Protein AF-A0A7R7XKN3-F1 (afdb_monomer)

Structure (mmCIF, N/CA/C/O backbone):
data_AF-A0A7R7XKN3-F1
#
_ent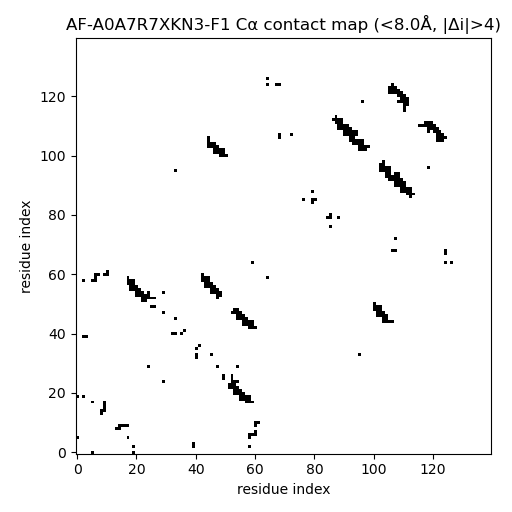ry.id   AF-A0A7R7XKN3-F1
#
loop_
_atom_site.group_PDB
_atom_site.id
_atom_site.type_symbol
_atom_site.label_atom_id
_atom_site.label_alt_id
_atom_site.label_comp_id
_atom_site.label_asym_id
_atom_site.label_entity_id
_atom_site.label_seq_id
_atom_site.pdbx_PDB_ins_code
_atom_site.Cartn_x
_atom_site.Cartn_y
_atom_site.Cartn_z
_atom_site.occupancy
_atom_site.B_iso_or_equiv
_atom_site.auth_seq_id
_atom_site.auth_comp_id
_atom_site.auth_asym_id
_atom_site.auth_atom_id
_atom_site.pdbx_PDB_model_num
ATOM 1 N N . MET A 1 1 ? -14.211 1.684 17.884 1.00 65.19 1 MET A N 1
ATOM 2 C CA . MET A 1 1 ? -12.786 1.321 18.059 1.00 65.19 1 MET A CA 1
ATOM 3 C C . MET A 1 1 ? -11.965 2.276 17.197 1.00 65.19 1 MET A C 1
ATOM 5 O O . MET A 1 1 ? -12.405 2.527 16.083 1.00 65.19 1 MET A O 1
ATOM 9 N N . SER A 1 2 ? -10.878 2.870 17.708 1.00 83.81 2 SER A N 1
ATOM 10 C CA . SER A 1 2 ? -10.040 3.827 16.952 1.00 83.81 2 SER A CA 1
ATOM 11 C C . SER A 1 2 ? -8.734 3.189 16.464 1.00 83.81 2 SER A C 1
ATOM 13 O O . SER A 1 2 ? -8.337 2.135 16.974 1.00 83.81 2 SER A O 1
ATOM 15 N N . LEU A 1 3 ? -8.062 3.831 15.500 1.00 83.69 3 LEU A N 1
ATOM 16 C CA . LEU A 1 3 ? -6.768 3.380 14.969 1.00 83.69 3 LEU A CA 1
ATOM 17 C C . LEU A 1 3 ? -5.682 3.379 16.053 1.00 83.69 3 LEU A C 1
ATOM 19 O O . LEU A 1 3 ? -4.907 2.431 16.145 1.00 83.69 3 LEU A O 1
ATOM 23 N N . GLU A 1 4 ? -5.665 4.387 16.925 1.00 85.62 4 GLU A N 1
ATOM 24 C CA . GLU A 1 4 ? -4.709 4.509 18.032 1.00 85.62 4 GLU A CA 1
ATOM 25 C C . GLU A 1 4 ? -4.862 3.369 19.030 1.00 85.62 4 GLU A C 1
ATOM 27 O O . GLU A 1 4 ? -3.871 2.783 19.469 1.00 85.62 4 GLU A O 1
ATOM 32 N N . PHE A 1 5 ? -6.109 3.047 19.383 1.00 87.94 5 PHE A N 1
ATOM 33 C CA . PHE A 1 5 ? -6.398 1.942 20.286 1.00 87.94 5 PHE A CA 1
ATOM 34 C C . PHE A 1 5 ? -5.897 0.623 19.697 1.00 87.94 5 PHE A C 1
ATOM 36 O O . PHE A 1 5 ? -5.200 -0.127 20.383 1.00 87.94 5 PHE A O 1
ATOM 43 N N . LEU A 1 6 ? -6.199 0.364 18.419 1.00 87.25 6 LEU A N 1
ATOM 44 C CA . LEU A 1 6 ? -5.768 -0.863 17.758 1.00 87.25 6 LEU A CA 1
ATOM 45 C C . LEU A 1 6 ? -4.240 -0.942 17.652 1.00 87.25 6 LEU A C 1
ATOM 47 O O . LEU A 1 6 ? -3.651 -1.976 17.960 1.00 87.25 6 LEU A O 1
ATOM 51 N N . HIS A 1 7 ? -3.584 0.166 17.301 1.00 86.50 7 HIS A N 1
ATOM 52 C CA . HIS A 1 7 ? -2.128 0.261 17.235 1.00 86.50 7 HIS A CA 1
ATOM 53 C C . HIS A 1 7 ? -1.466 -0.065 18.583 1.00 86.50 7 HIS A C 1
ATOM 55 O O . HIS A 1 7 ? -0.525 -0.859 18.639 1.00 86.50 7 HIS A O 1
ATOM 61 N N . GLN A 1 8 ? -1.987 0.477 19.688 1.00 87.75 8 GLN A N 1
ATOM 62 C CA . GLN A 1 8 ? -1.489 0.172 21.034 1.00 87.75 8 GLN A CA 1
ATOM 63 C C . GLN A 1 8 ? -1.738 -1.284 21.442 1.00 87.75 8 GLN A C 1
ATOM 65 O O . GLN A 1 8 ? -0.856 -1.911 22.033 1.00 87.75 8 GLN A O 1
ATOM 70 N N . ALA A 1 9 ? -2.908 -1.839 21.117 1.00 87.38 9 ALA A N 1
ATOM 71 C CA . ALA A 1 9 ? -3.228 -3.235 21.406 1.00 87.38 9 ALA A CA 1
ATOM 72 C C . ALA A 1 9 ? -2.296 -4.197 20.648 1.00 87.38 9 ALA A C 1
ATOM 74 O O . ALA A 1 9 ? -1.805 -5.167 21.227 1.00 87.38 9 ALA A O 1
ATOM 75 N N . LEU A 1 10 ? -1.986 -3.896 19.384 1.00 86.12 10 LEU A N 1
ATOM 76 C CA . LEU A 1 10 ? -1.025 -4.650 18.579 1.00 86.12 10 LEU A CA 1
ATOM 77 C C . LEU A 1 10 ? 0.406 -4.546 19.125 1.00 86.12 10 LEU A C 1
ATOM 79 O O . LEU A 1 10 ? 1.095 -5.559 19.232 1.00 86.12 10 LEU A O 1
ATOM 83 N N . LEU A 1 11 ? 0.855 -3.346 19.515 1.00 85.50 11 LEU A N 1
ATOM 84 C CA . LEU A 1 11 ? 2.177 -3.137 20.123 1.00 85.50 11 LEU A CA 1
ATOM 85 C C . LEU A 1 11 ? 2.352 -3.938 21.418 1.00 85.50 11 LEU A C 1
ATOM 87 O O . LEU A 1 11 ? 3.406 -4.525 21.652 1.00 85.50 11 LEU A O 1
ATOM 91 N N . LYS A 1 12 ? 1.303 -3.997 22.244 1.00 87.75 12 LYS A N 1
ATOM 92 C CA . LYS A 1 12 ? 1.282 -4.752 23.506 1.00 87.75 12 LYS A CA 1
ATOM 93 C C . LYS A 1 12 ? 0.981 -6.241 23.319 1.00 87.75 12 LYS A C 1
ATOM 95 O O . LYS A 1 12 ? 0.834 -6.946 24.312 1.00 87.75 12 LYS A O 1
ATOM 100 N N . SER A 1 13 ? 0.871 -6.718 22.075 1.00 85.50 13 SER A N 1
ATOM 101 C CA . SER A 1 13 ? 0.492 -8.100 21.743 1.00 85.50 13 SER A CA 1
ATOM 102 C C . SER A 1 13 ? -0.825 -8.553 22.398 1.00 85.50 13 SER A C 1
ATOM 104 O O . SER A 1 13 ? -1.019 -9.734 22.667 1.00 85.50 13 SER A O 1
ATOM 106 N N . GLN A 1 14 ? -1.740 -7.613 22.652 1.00 89.19 14 GLN A N 1
ATOM 107 C CA . GLN A 1 14 ? -3.077 -7.878 23.197 1.00 89.19 14 GLN A CA 1
ATOM 108 C C . GLN A 1 14 ? -4.046 -8.369 22.120 1.00 89.19 14 GLN A C 1
ATOM 110 O O . GLN A 1 14 ? -5.046 -9.012 22.425 1.00 89.19 14 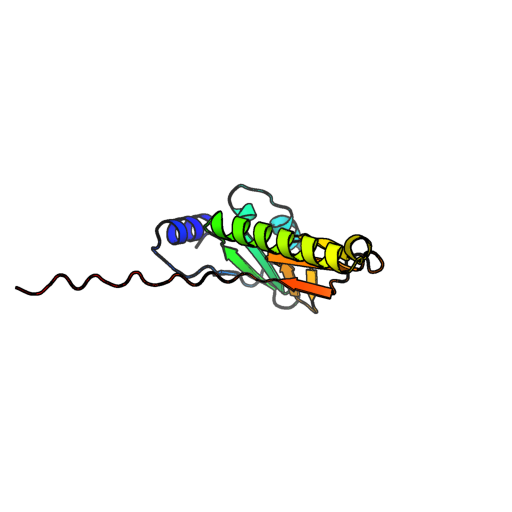GLN A O 1
ATOM 115 N N . THR A 1 15 ? -3.754 -8.063 20.858 1.00 86.06 15 THR A N 1
ATOM 116 C CA . THR A 1 15 ? -4.482 -8.564 19.695 1.00 86.06 15 THR A CA 1
ATOM 117 C C . THR A 1 15 ? -3.509 -8.872 18.565 1.00 86.06 15 THR A C 1
ATOM 119 O O . THR A 1 15 ? -2.401 -8.336 18.517 1.00 86.06 15 THR A O 1
ATOM 122 N N . GLN A 1 16 ? -3.937 -9.746 17.659 1.00 83.38 16 GLN A N 1
ATOM 123 C CA . GLN A 1 16 ? -3.298 -9.973 16.362 1.00 83.38 16 GLN A CA 1
ATOM 124 C C . GLN A 1 16 ? -4.133 -9.412 15.207 1.00 83.38 16 GLN A C 1
ATOM 126 O O . GLN A 1 16 ? -3.669 -9.421 14.069 1.00 83.38 16 GLN A O 1
ATOM 131 N N . ASP A 1 17 ? -5.347 -8.930 15.490 1.00 87.94 17 ASP A N 1
ATOM 132 C CA . ASP A 1 17 ? -6.201 -8.304 14.490 1.00 87.94 17 ASP A CA 1
ATOM 133 C C . ASP A 1 17 ? -5.631 -6.937 14.110 1.00 87.94 17 ASP A C 1
ATOM 135 O O . ASP A 1 17 ? -5.393 -6.087 14.967 1.00 87.94 17 ASP A O 1
ATOM 139 N N . GLN A 1 18 ? -5.368 -6.756 12.822 1.00 89.56 18 GLN A N 1
ATOM 140 C CA . GLN A 1 18 ? -4.762 -5.553 12.260 1.00 89.56 18 GLN A CA 1
ATOM 141 C C . GLN A 1 18 ? -5.774 -4.689 11.519 1.00 89.56 18 GLN A C 1
ATOM 143 O O . GLN A 1 18 ? -5.393 -3.647 10.992 1.00 89.56 18 GLN A O 1
ATOM 148 N N . TYR A 1 19 ? -7.038 -5.097 11.447 1.00 91.31 19 TYR A N 1
ATOM 149 C CA . TYR A 1 19 ? -7.993 -4.488 10.539 1.00 91.31 19 TYR A CA 1
ATOM 150 C C . TYR A 1 19 ? -9.086 -3.739 11.293 1.00 91.31 19 TYR A C 1
ATOM 152 O O . TYR A 1 19 ? -9.746 -4.270 12.180 1.00 91.31 19 TYR A O 1
ATOM 160 N N . LEU A 1 20 ? -9.325 -2.496 10.880 1.00 91.88 20 LEU A N 1
ATOM 161 C CA . LEU A 1 20 ? -10.578 -1.799 11.154 1.00 91.88 20 LEU A CA 1
ATOM 162 C C . LEU A 1 20 ? -11.367 -1.680 9.861 1.00 91.88 20 LEU A C 1
ATOM 164 O O . LEU A 1 20 ? -10.833 -1.251 8.838 1.00 91.88 20 LEU A O 1
ATOM 168 N N . ILE A 1 21 ? -12.643 -2.044 9.928 1.00 93.69 21 ILE A N 1
ATOM 169 C CA . ILE A 1 21 ? -13.574 -1.949 8.809 1.00 93.69 21 ILE A CA 1
ATOM 170 C C . ILE A 1 21 ? -14.594 -0.867 9.142 1.00 93.69 21 ILE A C 1
ATOM 172 O O . ILE A 1 21 ? -15.301 -0.944 10.147 1.00 93.69 21 ILE A O 1
ATOM 176 N N . PHE A 1 22 ? -14.669 0.131 8.276 1.00 92.38 22 PHE A N 1
ATOM 177 C CA . PHE A 1 22 ? -15.662 1.188 8.305 1.00 92.38 22 PHE A CA 1
ATOM 178 C C . PHE A 1 22 ? -16.593 1.006 7.111 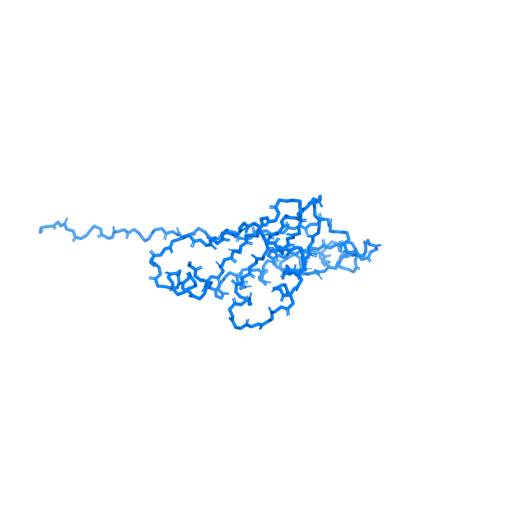1.00 92.38 22 PHE A C 1
ATOM 180 O O . PHE A 1 22 ? -16.153 0.709 5.999 1.00 92.38 22 PHE A O 1
ATOM 187 N N . THR A 1 23 ? -17.885 1.186 7.339 1.00 94.25 23 THR A N 1
ATOM 188 C CA . THR A 1 23 ? -18.923 1.094 6.310 1.00 94.25 23 THR A CA 1
ATOM 189 C C . THR A 1 23 ? -19.553 2.462 6.088 1.00 94.25 23 THR A C 1
ATOM 191 O O . THR A 1 23 ? -19.463 3.344 6.945 1.00 94.25 23 THR A O 1
ATOM 194 N N . SER A 1 24 ? -20.180 2.649 4.924 1.00 93.50 24 SER A N 1
ATOM 195 C CA . SER A 1 24 ? -20.853 3.903 4.558 1.00 93.50 24 SER A CA 1
ATOM 196 C C . SER A 1 24 ? -19.930 5.132 4.576 1.00 93.50 24 SER A C 1
ATOM 198 O O . SER A 1 24 ? -20.362 6.242 4.889 1.00 93.50 24 SER A O 1
ATOM 200 N N . VAL A 1 25 ? -18.648 4.949 4.249 1.00 90.50 25 VAL A N 1
ATOM 201 C CA . VAL A 1 25 ? -17.658 6.027 4.166 1.00 90.50 25 VAL A CA 1
ATOM 202 C C . VAL A 1 25 ? -17.858 6.816 2.865 1.00 90.50 25 VAL A C 1
ATOM 204 O O . VAL A 1 25 ? -17.785 6.231 1.783 1.00 90.50 25 VAL A O 1
ATOM 207 N N . PRO A 1 26 ? -18.066 8.147 2.927 1.00 90.00 26 PRO A N 1
ATOM 208 C CA . PRO A 1 26 ? -18.187 8.974 1.731 1.00 90.00 26 PRO A CA 1
ATOM 209 C C . PRO A 1 26 ? -16.903 8.987 0.894 1.00 90.00 26 PRO A C 1
ATOM 211 O O . PRO A 1 26 ? -15.803 9.121 1.433 1.00 90.00 26 PRO A O 1
ATOM 214 N N . THR A 1 27 ? -17.039 8.978 -0.433 1.00 83.81 27 THR A N 1
ATOM 215 C CA . THR A 1 27 ? -15.922 8.926 -1.399 1.00 83.81 27 THR A CA 1
ATOM 216 C C . THR A 1 27 ? -14.863 10.012 -1.184 1.00 83.81 27 THR A C 1
ATOM 218 O O . THR A 1 27 ? -13.674 9.771 -1.387 1.00 83.81 27 THR A O 1
ATOM 221 N N . GLY A 1 28 ? -15.269 11.203 -0.732 1.00 83.69 28 GLY A N 1
ATOM 222 C CA . GLY A 1 28 ? -14.357 12.318 -0.460 1.00 83.69 28 GLY A CA 1
ATOM 223 C C . GLY A 1 28 ? -13.505 12.171 0.808 1.00 83.69 28 GLY A C 1
ATOM 224 O O . GLY A 1 28 ? -12.574 12.951 0.992 1.00 83.69 28 GLY A O 1
ATOM 225 N N . GLN A 1 29 ? -13.798 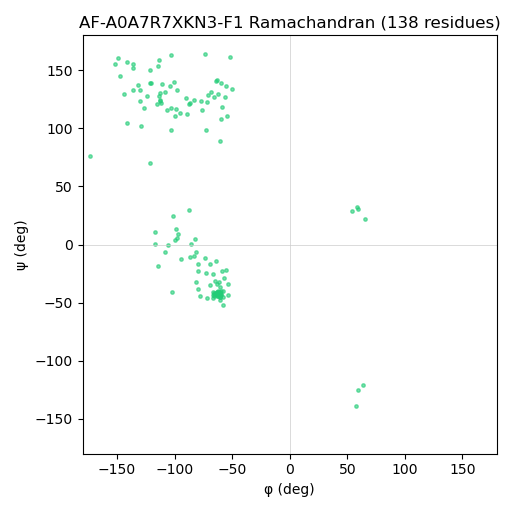11.208 1.687 1.00 84.31 29 GLN A N 1
ATOM 226 C CA . GLN A 1 29 ? -13.026 10.995 2.919 1.00 84.31 29 GLN A CA 1
ATOM 227 C C . GLN A 1 29 ? -11.745 10.200 2.675 1.00 84.31 29 GLN A C 1
ATOM 229 O O . GLN A 1 29 ? -10.748 10.445 3.343 1.00 84.31 29 GLN A O 1
ATOM 234 N N . PHE A 1 30 ? -11.741 9.283 1.704 1.00 83.81 30 PHE A N 1
ATOM 235 C CA . PHE A 1 30 ? -10.563 8.460 1.429 1.00 83.81 30 PHE A CA 1
ATOM 236 C C . PHE A 1 30 ? -9.344 9.302 1.031 1.00 83.81 30 PHE A C 1
ATOM 238 O O . PHE A 1 30 ? -8.264 9.080 1.561 1.00 83.81 30 PHE A O 1
ATOM 245 N N . ALA A 1 31 ? -9.522 10.307 0.164 1.00 80.69 31 ALA A N 1
ATOM 246 C CA . ALA A 1 31 ? -8.428 11.199 -0.227 1.00 80.69 31 ALA A CA 1
ATOM 247 C C . ALA A 1 31 ? -7.836 11.931 0.988 1.00 80.69 31 ALA A C 1
ATOM 249 O O . ALA A 1 31 ? -6.629 11.949 1.167 1.00 80.69 31 ALA A O 1
ATOM 250 N N . LYS A 1 32 ? -8.693 12.426 1.891 1.00 82.12 32 LYS A N 1
ATOM 251 C CA . LYS A 1 32 ? -8.248 13.101 3.119 1.00 82.12 32 LYS A CA 1
ATOM 252 C C . LYS A 1 32 ? -7.456 12.187 4.052 1.00 82.12 32 LYS A C 1
ATOM 254 O O . LYS A 1 32 ? -6.583 12.678 4.747 1.00 82.12 32 LYS A O 1
ATOM 259 N N . LEU A 1 33 ? -7.793 10.897 4.098 1.00 77.31 33 LEU A N 1
ATOM 260 C CA . LEU A 1 33 ? -7.110 9.910 4.938 1.00 77.31 33 LEU A CA 1
ATOM 261 C C . LEU A 1 33 ? -5.792 9.434 4.322 1.00 77.31 33 LEU A C 1
ATOM 263 O O . LEU A 1 33 ? -4.830 9.242 5.053 1.00 77.31 33 LEU A O 1
ATOM 267 N N . SER A 1 34 ? -5.748 9.264 2.999 1.00 72.69 34 SER A N 1
ATOM 268 C CA . SER A 1 34 ? -4.527 8.896 2.268 1.00 72.69 34 SER A CA 1
ATOM 269 C C . SER A 1 34 ? -3.507 10.044 2.268 1.00 72.69 34 SER A C 1
ATOM 271 O O . SER A 1 34 ? -2.308 9.812 2.395 1.00 72.69 34 SER A O 1
ATOM 273 N N . ASP A 1 35 ? -3.981 11.294 2.215 1.00 74.88 35 ASP A N 1
ATOM 274 C CA . ASP A 1 35 ? -3.134 12.491 2.295 1.00 74.88 35 ASP A CA 1
ATOM 275 C C . ASP A 1 35 ? -2.786 12.892 3.745 1.00 74.88 35 ASP A C 1
ATOM 277 O O . ASP A 1 35 ? -1.946 13.770 3.958 1.00 74.88 35 ASP A O 1
ATOM 281 N N . ASP A 1 36 ? -3.419 12.283 4.757 1.00 76.38 36 ASP A N 1
ATOM 282 C CA . ASP A 1 36 ? -3.098 12.538 6.161 1.00 76.38 36 ASP A CA 1
ATOM 283 C C . ASP A 1 36 ? -1.798 11.817 6.532 1.00 76.38 36 ASP A C 1
ATOM 285 O O . ASP A 1 36 ? -1.736 10.591 6.570 1.00 76.38 36 ASP A O 1
ATOM 289 N N . TRP A 1 37 ? -0.760 12.581 6.868 1.00 66.75 37 TRP A N 1
ATOM 290 C CA . TRP A 1 37 ? 0.533 12.077 7.353 1.00 66.75 37 TRP A CA 1
ATOM 291 C C . TRP A 1 37 ? 0.685 12.203 8.875 1.00 66.75 37 TRP A C 1
ATOM 293 O O . TRP A 1 37 ? 1.803 12.290 9.397 1.00 66.75 37 TRP A O 1
ATOM 303 N N . SER A 1 38 ? -0.429 12.235 9.612 1.00 73.56 38 SER A N 1
ATOM 304 C CA . SER A 1 38 ? -0.417 12.156 11.068 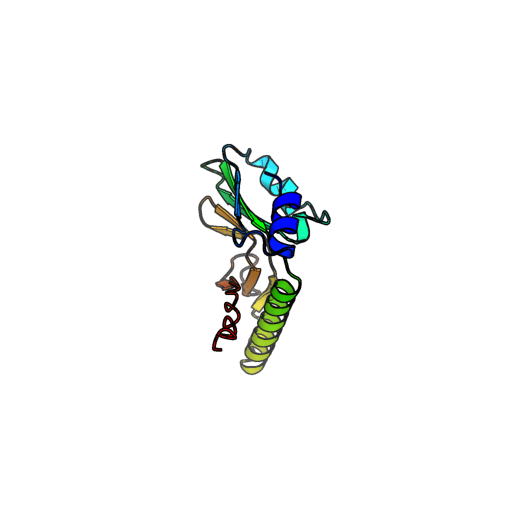1.00 73.56 38 SER A CA 1
ATOM 305 C C . SER A 1 38 ? 0.388 10.955 11.589 1.00 73.56 38 SER A C 1
ATOM 307 O O . SER A 1 38 ? 0.692 9.973 10.905 1.00 73.56 38 SER A O 1
ATOM 309 N N . SER A 1 39 ? 0.773 11.023 12.865 1.00 63.72 39 SER A N 1
ATOM 310 C CA . SER A 1 39 ? 1.630 10.005 13.478 1.00 63.72 39 SER A CA 1
ATOM 311 C C . SER A 1 39 ? 0.993 8.612 13.551 1.00 63.72 39 SER A C 1
ATOM 313 O O . SER A 1 39 ? 1.710 7.640 13.793 1.00 63.72 39 SER A O 1
ATOM 315 N N . VAL A 1 40 ? -0.319 8.516 13.334 1.00 66.06 40 VAL A N 1
ATOM 316 C CA . VAL A 1 40 ? -1.111 7.284 13.385 1.00 66.06 40 VAL A CA 1
ATOM 317 C C . VAL A 1 40 ? -1.408 6.778 11.974 1.00 66.06 40 VAL A C 1
ATOM 319 O O . VAL A 1 40 ? -1.265 5.581 11.720 1.00 66.06 40 VAL A O 1
ATOM 322 N N . SER A 1 41 ? -1.737 7.671 11.034 1.00 71.12 41 SER A N 1
ATOM 323 C CA . SER A 1 41 ? -1.990 7.309 9.635 1.00 71.12 41 SER A CA 1
ATOM 324 C C . SER A 1 41 ? -0.743 6.765 8.935 1.00 71.12 41 SER A C 1
ATOM 326 O O . SER A 1 41 ? -0.861 5.835 8.143 1.00 71.12 41 SER A O 1
ATOM 328 N N . LYS A 1 42 ? 0.468 7.217 9.305 1.00 74.81 42 LYS A N 1
ATOM 329 C CA . LYS A 1 42 ? 1.733 6.662 8.769 1.00 74.81 42 LYS A CA 1
ATOM 330 C C . LYS A 1 42 ? 1.924 5.162 9.023 1.00 74.81 42 LYS A C 1
ATOM 332 O O . LYS A 1 42 ? 2.706 4.514 8.334 1.00 74.81 42 LYS A O 1
ATOM 337 N N . TYR A 1 43 ? 1.243 4.619 10.030 1.00 80.12 43 TYR A N 1
ATOM 338 C CA . TYR A 1 43 ? 1.257 3.195 10.363 1.00 80.12 43 TYR A CA 1
ATOM 339 C C . TYR A 1 43 ? 0.034 2.470 9.813 1.00 80.12 43 TYR A C 1
ATOM 341 O O . TYR A 1 43 ? -0.247 1.350 10.225 1.00 80.12 43 TYR A O 1
ATOM 349 N N . CYS A 1 44 ? -0.717 3.092 8.913 1.00 86.50 44 CYS A N 1
ATOM 350 C CA . CYS A 1 44 ? -1.886 2.501 8.298 1.00 86.50 44 CYS A CA 1
ATOM 351 C C . CYS A 1 44 ? -1.650 2.288 6.801 1.00 86.50 4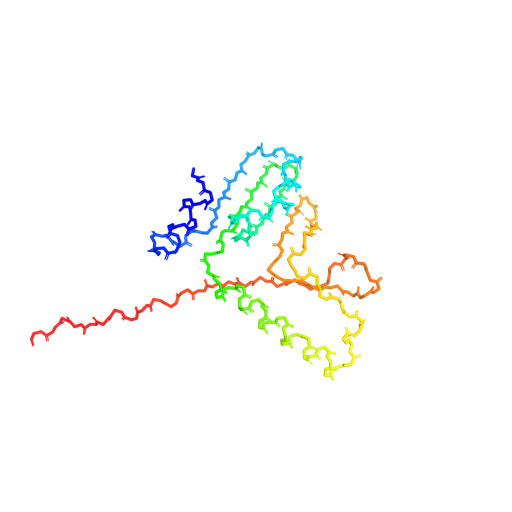4 CYS A C 1
ATOM 353 O O . CYS A 1 44 ? -0.843 2.971 6.168 1.00 86.50 44 CYS A O 1
ATOM 355 N N . ARG A 1 45 ? -2.352 1.303 6.245 1.00 87.19 45 ARG A N 1
ATOM 356 C CA . ARG A 1 45 ? -2.593 1.182 4.807 1.00 87.19 45 ARG A CA 1
ATOM 357 C C . ARG A 1 45 ? -4.087 1.124 4.582 1.00 87.19 45 ARG A C 1
ATOM 359 O O . ARG A 1 45 ? -4.781 0.321 5.217 1.00 87.19 45 ARG A O 1
ATOM 366 N N . PHE A 1 46 ? -4.581 1.977 3.702 1.00 90.31 46 PHE A N 1
ATOM 367 C CA . PHE A 1 46 ? -6.002 2.113 3.441 1.00 90.31 46 PHE A CA 1
ATOM 368 C C . PHE A 1 46 ? -6.409 1.372 2.170 1.00 90.31 46 PHE A C 1
ATOM 370 O O . PHE A 1 46 ? -5.723 1.361 1.149 1.00 90.31 46 PHE A O 1
ATOM 377 N N . THR A 1 47 ? -7.566 0.724 2.236 1.00 92.38 47 THR A N 1
ATOM 378 C CA . THR A 1 47 ? -8.248 0.108 1.098 1.00 92.38 47 THR A CA 1
ATOM 379 C C . THR A 1 47 ? -9.696 0.570 1.112 1.00 92.38 47 THR A C 1
ATOM 381 O O . THR A 1 47 ? -10.385 0.390 2.107 1.00 92.38 47 THR A O 1
ATOM 384 N N . PHE A 1 48 ? -10.176 1.171 0.033 1.00 94.12 48 PHE A N 1
ATOM 385 C CA . PHE A 1 48 ? -11.498 1.775 -0.048 1.00 94.12 48 PHE A CA 1
ATOM 386 C C . PHE A 1 48 ? -12.246 1.309 -1.290 1.00 94.12 48 PHE A C 1
ATOM 388 O O . PHE A 1 48 ? -11.700 1.349 -2.386 1.00 94.12 48 PHE A O 1
ATOM 395 N N . ASN A 1 49 ? -13.505 0.917 -1.137 1.00 93.88 49 ASN A N 1
ATOM 396 C CA . ASN A 1 49 ? -14.408 0.646 -2.246 1.00 93.88 49 ASN A CA 1
ATOM 397 C C . ASN A 1 49 ? -15.380 1.818 -2.412 1.00 93.88 49 ASN A C 1
ATOM 399 O O . ASN A 1 49 ? -16.176 2.099 -1.515 1.00 93.88 49 ASN A O 1
ATOM 403 N N . ALA A 1 50 ? -15.329 2.484 -3.566 1.00 89.25 50 ALA A N 1
ATOM 404 C CA . ALA A 1 50 ? -16.156 3.660 -3.832 1.00 89.25 50 ALA A CA 1
ATOM 405 C C . ALA A 1 50 ? -17.640 3.337 -4.074 1.00 89.25 50 ALA A C 1
ATOM 407 O O . ALA A 1 50 ? -18.484 4.199 -3.850 1.00 89.25 50 ALA A O 1
ATOM 408 N N . GLU A 1 51 ? -17.954 2.120 -4.514 1.00 92.31 51 GLU A N 1
ATOM 409 C CA . GLU A 1 51 ? -19.318 1.655 -4.781 1.00 92.31 51 GLU A CA 1
ATOM 410 C C . GLU A 1 51 ? -20.046 1.295 -3.481 1.00 92.31 51 GLU A C 1
ATOM 412 O O . GLU A 1 51 ? -21.190 1.690 -3.273 1.00 92.31 51 GLU A O 1
ATOM 417 N N . THR A 1 52 ? -19.374 0.579 -2.577 1.00 93.88 52 THR A N 1
ATOM 418 C CA . THR A 1 52 ? -19.976 0.112 -1.318 1.00 93.88 52 THR A CA 1
ATOM 419 C C . THR A 1 52 ? -19.729 1.051 -0.137 1.00 93.88 52 THR A C 1
ATOM 421 O O . THR A 1 52 ? -20.336 0.884 0.921 1.00 93.88 52 THR A O 1
ATOM 424 N N . GLY A 1 53 ? -18.815 2.016 -0.276 1.00 93.25 53 GLY A N 1
ATOM 425 C CA . GLY A 1 53 ? -18.384 2.885 0.821 1.00 93.25 53 GLY A CA 1
ATOM 426 C C . GLY A 1 53 ? -17.640 2.132 1.929 1.00 93.25 53 GLY A C 1
ATOM 427 O O . GLY A 1 53 ? -17.621 2.588 3.073 1.00 93.25 53 GLY A O 1
ATOM 428 N N . ILE A 1 54 ? -17.068 0.960 1.636 1.00 95.94 54 ILE A N 1
ATOM 429 C CA . ILE A 1 54 ? -16.277 0.193 2.606 1.00 95.94 54 ILE A CA 1
ATOM 430 C C . ILE A 1 54 ? -14.853 0.740 2.626 1.00 95.94 54 ILE A C 1
ATOM 432 O O . ILE A 1 54 ? -14.181 0.753 1.598 1.00 95.94 54 ILE A O 1
ATOM 436 N N . LEU A 1 55 ? -14.374 1.134 3.803 1.00 93.62 55 LEU A N 1
ATOM 437 C CA . LEU A 1 55 ? -12.979 1.478 4.065 1.00 93.62 55 LEU A CA 1
ATOM 438 C C . LEU A 1 55 ? -12.385 0.456 5.032 1.00 93.62 55 LEU A C 1
ATOM 440 O O . LEU A 1 55 ? -12.903 0.235 6.122 1.00 93.62 55 LEU A O 1
ATOM 444 N N . ILE A 1 56 ? -11.258 -0.121 4.653 1.00 93.62 56 ILE A N 1
ATOM 445 C CA . ILE A 1 56 ? -10.462 -1.026 5.467 1.00 93.62 56 ILE A CA 1
ATOM 446 C C . ILE A 1 56 ? -9.153 -0.311 5.781 1.00 93.62 56 ILE A C 1
ATOM 448 O O . ILE A 1 56 ? -8.432 0.097 4.870 1.00 93.62 56 ILE A O 1
ATOM 452 N N . ALA A 1 57 ? -8.844 -0.169 7.063 1.00 91.25 57 ALA A N 1
ATOM 453 C CA . ALA A 1 57 ? -7.558 0.316 7.537 1.00 91.25 57 ALA A CA 1
ATOM 454 C C . ALA A 1 57 ? -6.769 -0.857 8.125 1.00 91.25 57 ALA A C 1
ATOM 456 O O . ALA A 1 57 ? -7.189 -1.451 9.119 1.00 91.25 57 ALA A O 1
ATOM 457 N N . LYS A 1 58 ? -5.635 -1.193 7.504 1.00 90.38 58 LYS A N 1
ATOM 458 C CA . LYS A 1 58 ? -4.654 -2.159 8.015 1.00 90.38 58 LYS A CA 1
ATOM 459 C C . LYS A 1 58 ? -3.650 -1.404 8.880 1.00 90.38 58 LYS A C 1
ATOM 461 O O . LYS A 1 58 ? -2.883 -0.604 8.354 1.00 90.38 58 LYS A O 1
ATOM 466 N N . VAL A 1 59 ? -3.644 -1.657 10.183 1.00 88.69 59 VAL A N 1
ATOM 467 C CA . VAL A 1 59 ? -2.700 -1.072 11.141 1.00 88.69 59 VAL A CA 1
ATOM 468 C C . VAL A 1 59 ? -1.430 -1.919 11.189 1.00 88.69 59 VAL A C 1
ATOM 470 O O . VAL A 1 59 ? -1.461 -3.110 11.497 1.00 88.69 59 VAL A O 1
ATOM 473 N N . ILE A 1 60 ? -0.298 -1.287 10.898 1.00 85.50 60 ILE A N 1
ATOM 474 C CA . ILE A 1 60 ? 1.046 -1.857 10.850 1.00 85.50 60 ILE A CA 1
ATOM 475 C C . ILE A 1 60 ? 1.788 -1.427 12.122 1.00 85.50 60 ILE A C 1
ATOM 477 O O . ILE A 1 60 ? 2.328 -0.326 12.199 1.00 85.50 60 ILE A O 1
ATOM 481 N N . PRO A 1 61 ? 1.857 -2.285 13.150 1.00 72.19 61 PRO A N 1
ATOM 482 C CA . PRO A 1 61 ? 2.255 -1.858 14.489 1.00 72.19 61 PRO A CA 1
ATOM 483 C C . PRO A 1 61 ? 3.764 -1.745 14.696 1.00 72.19 61 PRO A C 1
ATOM 485 O O . PRO A 1 61 ? 4.205 -1.369 15.773 1.00 72.19 61 PRO A O 1
ATOM 488 N N . SER A 1 62 ? 4.592 -2.157 13.733 1.00 74.75 62 SER A N 1
ATOM 489 C CA . SER A 1 62 ? 6.017 -2.367 13.986 1.00 74.75 62 SER A CA 1
ATOM 490 C C . SER A 1 62 ? 6.898 -1.799 12.877 1.00 74.75 62 SER A C 1
ATOM 492 O O . SER A 1 62 ? 6.695 -2.159 11.716 1.00 74.75 62 SER A O 1
ATOM 494 N N . PRO A 1 63 ? 7.966 -1.051 13.231 1.00 76.81 63 PRO A N 1
ATOM 495 C CA . PRO A 1 63 ? 8.998 -0.625 12.285 1.00 76.81 63 PRO A CA 1
ATOM 496 C C . PRO A 1 63 ? 9.649 -1.784 11.524 1.00 76.81 63 PRO A C 1
ATOM 498 O O . PRO A 1 63 ? 10.203 -1.579 10.455 1.00 76.81 63 PRO A O 1
ATOM 501 N N . ALA A 1 64 ? 9.587 -3.011 12.052 1.00 82.12 64 ALA A N 1
ATOM 502 C CA . ALA A 1 64 ? 10.139 -4.177 11.373 1.00 82.12 64 ALA A CA 1
ATOM 503 C C . ALA A 1 64 ? 9.387 -4.532 10.079 1.00 82.12 64 ALA A C 1
ATOM 505 O O . ALA A 1 64 ? 9.972 -5.152 9.199 1.00 82.12 64 ALA A O 1
ATOM 506 N N . HIS A 1 65 ? 8.106 -4.163 9.952 1.00 82.12 65 HIS A N 1
ATOM 507 C CA . HIS A 1 65 ? 7.376 -4.339 8.693 1.00 82.12 65 HIS A CA 1
ATOM 508 C C . HIS A 1 65 ? 7.869 -3.338 7.641 1.00 82.12 65 HIS A C 1
ATOM 510 O O . HIS A 1 65 ? 8.271 -3.756 6.564 1.00 82.12 65 HIS A O 1
ATOM 516 N N . GLU A 1 66 ? 8.014 -2.064 8.011 1.00 81.69 66 GLU A N 1
ATOM 517 C CA . GLU A 1 66 ? 8.653 -1.041 7.168 1.00 81.69 66 GLU A CA 1
ATOM 518 C C . GLU A 1 66 ? 10.095 -1.407 6.784 1.00 81.69 66 GLU A C 1
ATOM 520 O O . GLU A 1 66 ? 10.511 -1.229 5.641 1.00 81.69 66 GLU A O 1
ATOM 525 N N . LEU A 1 67 ? 10.866 -1.975 7.718 1.00 86.12 67 LEU A N 1
ATOM 526 C CA . LEU A 1 67 ? 12.207 -2.477 7.427 1.00 86.12 67 LEU A CA 1
ATOM 527 C C . LEU A 1 67 ? 12.161 -3.612 6.400 1.00 86.12 67 LEU A C 1
ATOM 529 O O . LEU A 1 67 ? 12.947 -3.597 5.461 1.00 86.12 67 LEU A O 1
ATOM 533 N N . ALA A 1 68 ? 11.231 -4.560 6.544 1.00 87.25 68 ALA A N 1
ATOM 534 C CA . ALA A 1 68 ? 11.061 -5.643 5.580 1.00 87.25 68 ALA A CA 1
ATOM 535 C C . ALA A 1 68 ? 10.682 -5.115 4.187 1.00 87.25 68 ALA A C 1
ATOM 537 O O . ALA A 1 68 ? 11.242 -5.592 3.203 1.00 87.25 68 ALA A O 1
ATOM 538 N N . ILE A 1 69 ? 9.807 -4.103 4.103 1.00 87.75 69 ILE A N 1
ATOM 539 C CA . ILE A 1 69 ? 9.461 -3.430 2.840 1.00 87.75 69 ILE A CA 1
ATOM 540 C C . ILE A 1 69 ? 10.719 -2.849 2.195 1.00 87.75 69 ILE A C 1
ATOM 542 O O . ILE A 1 69 ? 11.011 -3.150 1.040 1.00 87.75 69 ILE A O 1
ATOM 546 N N . ARG A 1 70 ? 11.500 -2.064 2.946 1.00 87.31 70 ARG A N 1
ATOM 547 C CA . ARG A 1 70 ? 12.727 -1.428 2.437 1.00 87.31 70 ARG A CA 1
ATOM 548 C C . ARG A 1 70 ? 13.790 -2.441 2.027 1.00 87.31 70 ARG A C 1
ATOM 550 O O . ARG A 1 70 ? 14.449 -2.259 1.011 1.00 87.31 70 ARG A O 1
ATOM 557 N N . SER A 1 71 ? 13.964 -3.508 2.804 1.00 90.69 71 SER A N 1
ATOM 558 C CA . SER A 1 71 ? 14.893 -4.585 2.459 1.00 90.69 71 SER A CA 1
ATOM 559 C C . SER A 1 71 ? 14.464 -5.301 1.183 1.00 90.69 71 SER A C 1
ATOM 561 O O . SER A 1 71 ? 15.310 -5.589 0.344 1.00 90.69 71 SER A O 1
ATOM 563 N N . PHE A 1 72 ? 13.167 -5.562 1.011 1.00 90.25 72 PHE A N 1
ATOM 564 C CA . PHE A 1 72 ? 12.656 -6.180 -0.208 1.00 90.25 72 PHE A CA 1
ATOM 565 C C . PHE A 1 72 ? 12.830 -5.259 -1.423 1.00 90.25 72 PHE A C 1
ATOM 567 O O . PHE A 1 72 ? 13.292 -5.709 -2.466 1.00 90.25 72 PHE A O 1
ATOM 574 N N . ASP A 1 73 ? 12.545 -3.965 -1.272 1.00 90.25 73 ASP A N 1
ATOM 575 C CA . ASP A 1 73 ? 12.739 -2.964 -2.327 1.00 90.25 73 ASP A CA 1
ATOM 576 C C . ASP A 1 73 ? 14.200 -2.851 -2.784 1.00 90.25 73 ASP A C 1
ATOM 578 O O . ASP A 1 73 ? 14.495 -2.827 -3.982 1.00 90.25 73 ASP A O 1
ATOM 582 N N . PHE A 1 74 ? 15.134 -2.894 -1.833 1.00 91.44 74 PHE A N 1
ATOM 583 C CA . PHE A 1 74 ? 16.561 -2.951 -2.130 1.00 91.44 74 PHE A CA 1
ATOM 584 C C . PHE A 1 74 ? 16.939 -4.203 -2.938 1.00 91.44 74 PHE A C 1
ATOM 586 O O . PHE A 1 74 ? 17.661 -4.093 -3.927 1.00 91.44 74 PHE A O 1
ATOM 593 N N . LEU A 1 75 ? 16.430 -5.382 -2.563 1.00 93.94 75 LEU A N 1
ATOM 594 C CA . LEU A 1 75 ? 16.704 -6.628 -3.289 1.00 93.94 75 LEU A CA 1
ATOM 595 C C . LEU A 1 75 ? 16.158 -6.595 -4.719 1.00 93.94 75 LEU A C 1
ATOM 597 O O . LEU A 1 75 ? 16.868 -6.969 -5.647 1.00 93.94 75 LEU A O 1
ATOM 601 N N . VAL A 1 76 ? 14.935 -6.094 -4.914 1.00 91.88 76 VAL A N 1
ATOM 602 C CA . VAL A 1 76 ? 14.366 -5.912 -6.259 1.00 91.88 76 VAL A CA 1
ATOM 603 C C . VAL A 1 76 ? 15.237 -4.964 -7.081 1.00 91.88 76 VAL A C 1
ATOM 605 O O . VAL A 1 76 ? 15.536 -5.253 -8.235 1.00 91.88 76 VAL A O 1
ATOM 608 N N . SER A 1 77 ? 15.705 -3.867 -6.486 1.00 91.75 77 SER A N 1
ATOM 609 C CA . SER A 1 77 ? 16.581 -2.908 -7.167 1.00 91.75 77 SER A CA 1
ATOM 610 C C . SER A 1 77 ? 17.899 -3.544 -7.623 1.00 91.75 77 SER A C 1
ATOM 612 O O . SER A 1 77 ? 18.332 -3.302 -8.750 1.00 91.75 77 SER A O 1
ATOM 614 N N . LEU A 1 78 ? 18.517 -4.389 -6.788 1.00 94.75 78 LEU A N 1
ATOM 615 C CA . LEU A 1 78 ? 19.725 -5.134 -7.159 1.00 94.75 78 LEU A CA 1
ATOM 616 C C . LEU A 1 78 ? 19.485 -6.068 -8.352 1.00 94.75 78 LEU A C 1
ATOM 618 O O . LEU A 1 78 ? 20.282 -6.068 -9.289 1.00 94.75 78 LEU A O 1
ATOM 622 N N . GLU A 1 79 ? 18.381 -6.814 -8.353 1.00 95.44 79 GLU A N 1
ATOM 623 C CA . GLU A 1 79 ? 18.040 -7.721 -9.458 1.00 95.44 79 GLU A CA 1
ATOM 624 C C . GLU A 1 79 ? 17.745 -6.960 -10.758 1.00 95.44 79 GLU A C 1
ATOM 626 O O . GLU A 1 79 ? 18.237 -7.327 -11.824 1.00 95.44 79 GLU A O 1
ATOM 631 N N . LEU A 1 80 ? 17.015 -5.843 -10.682 1.00 93.75 80 LEU A N 1
ATOM 632 C CA . LEU A 1 80 ? 16.748 -4.984 -11.840 1.00 93.75 80 LEU A CA 1
ATOM 633 C C . LEU A 1 80 ? 18.040 -4.421 -12.454 1.00 93.75 80 LEU A C 1
ATOM 635 O O . LEU A 1 80 ? 18.146 -4.300 -13.678 1.00 93.75 80 LEU A O 1
ATOM 639 N N . HIS A 1 81 ? 19.029 -4.092 -11.619 1.00 95.56 81 HIS A N 1
ATOM 640 C CA . HIS A 1 81 ? 20.362 -3.713 -12.082 1.00 95.56 81 HIS A CA 1
ATOM 641 C C . HIS A 1 81 ? 21.096 -4.885 -12.739 1.00 95.56 81 HIS A C 1
ATOM 643 O O . HIS A 1 81 ? 21.684 -4.700 -13.804 1.00 95.56 81 HIS A O 1
ATOM 649 N N . ALA A 1 82 ? 21.042 -6.080 -12.148 1.00 96.81 82 ALA A N 1
ATOM 650 C CA . ALA A 1 82 ? 21.717 -7.270 -12.666 1.00 96.81 82 ALA A CA 1
ATOM 651 C C . ALA A 1 82 ? 21.224 -7.674 -14.066 1.00 96.81 82 ALA A C 1
ATOM 653 O O . ALA A 1 82 ? 22.013 -8.156 -14.877 1.00 96.81 82 ALA A O 1
ATOM 654 N N . VAL A 1 83 ? 19.946 -7.429 -14.373 1.00 95.38 83 VAL A N 1
ATOM 655 C CA . VAL A 1 83 ? 19.355 -7.697 -15.698 1.00 95.38 83 VAL A CA 1
ATOM 656 C C . VAL A 1 83 ? 19.292 -6.464 -16.612 1.00 95.38 83 VAL A C 1
ATOM 658 O O . VAL A 1 83 ? 18.708 -6.532 -17.688 1.00 95.38 83 VAL A O 1
ATOM 661 N N . ASN A 1 84 ? 19.919 -5.350 -16.219 1.00 95.12 84 ASN A N 1
ATOM 662 C CA . ASN A 1 84 ? 20.040 -4.106 -16.992 1.00 95.12 84 ASN A CA 1
ATOM 663 C C . ASN A 1 84 ? 18.707 -3.435 -17.392 1.00 95.12 84 ASN A C 1
ATOM 665 O O . ASN A 1 84 ? 18.640 -2.752 -18.409 1.00 95.12 84 ASN A O 1
ATOM 669 N N . VAL A 1 85 ? 17.660 -3.592 -16.573 1.00 93.50 85 VAL A N 1
ATOM 670 C CA . VAL A 1 85 ? 16.335 -2.964 -16.787 1.00 93.50 85 VAL A CA 1
ATOM 671 C C . VAL A 1 85 ? 15.949 -1.993 -15.669 1.00 93.50 85 VAL A C 1
ATOM 673 O O . VAL A 1 85 ? 14.812 -1.535 -15.598 1.00 93.50 85 VAL A O 1
ATOM 676 N N . TYR A 1 86 ? 16.884 -1.649 -14.780 1.00 91.94 86 TYR A N 1
ATOM 677 C CA . TYR A 1 86 ? 16.620 -0.746 -13.655 1.00 91.94 86 TYR A CA 1
ATOM 678 C C . TYR A 1 86 ? 16.006 0.590 -14.088 1.00 91.94 86 TYR A C 1
ATOM 680 O O . TYR A 1 86 ? 15.028 1.031 -13.498 1.00 91.94 86 TYR A O 1
ATOM 688 N N . SER A 1 87 ? 16.512 1.210 -15.157 1.00 91.31 87 SER A N 1
ATOM 689 C CA . SER A 1 87 ? 15.956 2.465 -15.686 1.00 91.31 87 SER A CA 1
ATOM 690 C C . SER A 1 87 ? 14.578 2.314 -16.335 1.00 91.31 87 SER A C 1
ATOM 692 O O . SER A 1 87 ? 13.891 3.310 -16.550 1.00 91.31 87 SER A O 1
ATOM 694 N N . GLU A 1 88 ? 14.179 1.090 -16.676 1.00 90.88 88 GLU A N 1
ATOM 695 C CA . GLU A 1 88 ? 12.885 0.790 -17.293 1.00 90.88 88 GLU A CA 1
ATOM 696 C C . GLU A 1 88 ? 11.783 0.576 -16.257 1.00 90.88 88 GLU A C 1
ATOM 698 O O . GLU A 1 88 ? 10.610 0.541 -16.619 1.00 90.88 88 GLU A O 1
ATOM 703 N N . MET A 1 89 ? 12.134 0.468 -14.976 1.00 89.50 89 MET A N 1
ATOM 704 C CA . MET A 1 89 ? 11.204 0.251 -13.876 1.00 89.50 89 MET A CA 1
ATOM 705 C C . MET A 1 89 ? 11.301 1.393 -12.870 1.00 89.50 89 MET A C 1
ATOM 707 O O . MET A 1 89 ? 12.375 1.874 -12.524 1.00 89.50 89 MET A O 1
ATOM 711 N N . ARG A 1 90 ? 10.154 1.832 -12.363 1.00 87.31 90 ARG A N 1
ATOM 712 C CA . ARG A 1 90 ? 10.056 2.895 -11.369 1.00 87.31 90 ARG A CA 1
ATOM 713 C C . ARG A 1 90 ? 9.497 2.330 -10.065 1.00 87.31 90 ARG A C 1
ATOM 715 O O . ARG A 1 90 ? 8.364 1.842 -10.082 1.00 87.31 90 ARG A O 1
ATOM 722 N N . PRO A 1 91 ? 10.226 2.427 -8.938 1.00 87.38 91 PRO A N 1
ATOM 723 C CA . PRO A 1 91 ? 9.643 2.165 -7.631 1.00 87.38 91 PRO A CA 1
ATOM 724 C C . PRO A 1 91 ? 8.625 3.263 -7.305 1.00 87.38 91 PRO A C 1
ATOM 726 O O . PRO A 1 91 ? 8.892 4.458 -7.463 1.00 87.38 91 PRO A O 1
ATOM 729 N N . LEU A 1 92 ? 7.438 2.852 -6.871 1.00 85.69 92 LEU A N 1
ATOM 730 C CA . LEU A 1 92 ? 6.319 3.731 -6.523 1.00 85.69 92 LEU A CA 1
ATOM 731 C C . LEU A 1 92 ? 5.933 3.621 -5.039 1.00 85.69 92 LEU A C 1
ATOM 733 O O . LEU A 1 92 ? 5.035 4.329 -4.583 1.00 85.69 92 LEU A O 1
ATOM 737 N N . GLY A 1 93 ? 6.624 2.780 -4.263 1.00 84.75 93 GLY A N 1
ATOM 738 C CA . GLY A 1 93 ? 6.391 2.636 -2.824 1.00 84.75 93 GLY A CA 1
ATOM 739 C C . GLY A 1 93 ? 4.945 2.243 -2.517 1.00 84.75 93 GLY A C 1
ATOM 740 O O . GLY A 1 93 ? 4.362 1.427 -3.227 1.00 84.75 93 GLY A O 1
ATOM 741 N N . SER A 1 94 ? 4.353 2.837 -1.483 1.00 84.12 94 SER A N 1
ATOM 742 C CA . SER A 1 94 ? 2.953 2.601 -1.095 1.00 84.12 94 SER A CA 1
ATOM 743 C C . SER A 1 94 ? 1.949 3.516 -1.814 1.00 84.12 94 SER A C 1
ATOM 745 O O . SER A 1 94 ? 0.920 3.863 -1.242 1.00 84.12 94 SER A O 1
ATOM 747 N N . SER A 1 95 ? 2.240 3.948 -3.047 1.00 84.31 95 SER A N 1
ATOM 748 C CA . SER A 1 95 ? 1.335 4.821 -3.810 1.00 84.31 95 SER A CA 1
ATOM 749 C C . SER A 1 95 ? -0.064 4.213 -3.947 1.00 84.31 95 SER A C 1
ATOM 751 O O . SER A 1 95 ? -0.198 3.035 -4.270 1.00 84.31 95 SER A O 1
ATOM 753 N N . THR A 1 96 ? -1.103 5.030 -3.757 1.00 87.00 96 THR A N 1
ATOM 754 C CA . THR A 1 96 ? -2.498 4.608 -3.927 1.00 87.00 96 THR A CA 1
ATOM 755 C C . THR A 1 96 ? -2.781 4.171 -5.360 1.00 87.00 96 THR A C 1
ATOM 757 O O . THR A 1 96 ? -2.525 4.899 -6.320 1.00 87.00 96 THR A O 1
ATOM 760 N N . VAL A 1 97 ? -3.384 2.993 -5.500 1.00 85.25 97 VAL A N 1
ATOM 761 C CA . VAL A 1 97 ? -3.693 2.356 -6.783 1.00 85.25 97 VAL A CA 1
ATOM 762 C C . VAL A 1 97 ? -5.177 2.099 -6.905 1.00 85.25 97 VAL A C 1
ATOM 764 O O . VAL A 1 97 ? -5.855 1.885 -5.904 1.00 85.25 97 VAL A O 1
ATOM 767 N N . THR A 1 98 ? -5.689 2.112 -8.133 1.00 87.25 98 THR A N 1
ATOM 768 C CA . THR A 1 98 ? -7.100 1.821 -8.408 1.00 87.25 98 THR A CA 1
ATOM 769 C C . THR A 1 98 ? -7.215 0.506 -9.172 1.00 87.25 98 THR A C 1
ATOM 771 O O . THR A 1 98 ? -6.615 0.352 -10.231 1.00 87.25 98 THR A O 1
ATOM 774 N N . VAL A 1 99 ? -7.991 -0.437 -8.637 1.00 83.31 99 VAL A N 1
ATOM 775 C CA . VAL A 1 99 ? -8.290 -1.744 -9.237 1.00 83.31 99 VAL A CA 1
ATOM 776 C C . VAL A 1 99 ? -9.806 -1.937 -9.226 1.00 83.31 99 VAL A C 1
ATOM 778 O O . VAL A 1 99 ? -10.409 -2.229 -8.193 1.00 83.31 99 VAL A O 1
ATOM 781 N N . GLY A 1 100 ? -10.448 -1.738 -10.378 1.00 87.06 100 GLY A N 1
ATOM 782 C CA . GLY A 1 100 ? -11.911 -1.696 -10.455 1.00 87.06 100 GLY A CA 1
ATOM 783 C C . GLY A 1 100 ? -12.480 -0.578 -9.573 1.00 87.06 100 GLY A C 1
ATOM 784 O O . GLY A 1 100 ? -12.066 0.571 -9.694 1.00 87.06 100 GLY A O 1
ATOM 785 N N . GLN A 1 101 ? -13.400 -0.922 -8.666 1.00 90.50 101 GLN A N 1
ATOM 786 C CA . GLN A 1 101 ? -13.994 0.023 -7.703 1.00 90.50 101 GLN A CA 1
ATOM 787 C C . GLN A 1 101 ? -13.171 0.203 -6.419 1.00 90.50 101 GLN A C 1
ATOM 789 O O . GLN A 1 101 ? -13.570 0.952 -5.524 1.00 90.50 101 GLN A O 1
ATOM 794 N N . TRP A 1 102 ? -12.034 -0.487 -6.312 1.00 89.50 102 TRP A N 1
ATOM 795 C CA . TRP A 1 102 ? -11.170 -0.440 -5.143 1.00 89.50 102 TRP A CA 1
ATOM 796 C C . TRP A 1 102 ? -10.020 0.534 -5.348 1.00 89.50 102 TRP A C 1
ATOM 798 O O . TRP A 1 102 ? -9.319 0.483 -6.354 1.00 89.50 102 TRP A O 1
ATOM 808 N N . LYS A 1 103 ? -9.789 1.377 -4.350 1.00 90.69 103 LYS A N 1
ATOM 809 C CA . LYS A 1 103 ? -8.557 2.132 -4.151 1.00 90.69 103 LYS A CA 1
ATOM 810 C C . LYS A 1 103 ? -7.769 1.475 -3.032 1.00 90.69 103 LYS A C 1
ATOM 812 O O . LYS A 1 103 ? -8.362 1.098 -2.026 1.00 90.69 103 LYS A O 1
ATOM 817 N N . LYS A 1 104 ? -6.464 1.307 -3.189 1.00 89.25 104 LYS A N 1
ATOM 818 C CA . LYS A 1 104 ? -5.643 0.585 -2.216 1.00 89.25 104 LYS A CA 1
ATOM 819 C C . LYS A 1 104 ? -4.235 1.150 -2.134 1.00 89.25 104 LYS A C 1
ATOM 821 O O . LYS A 1 104 ? -3.673 1.518 -3.154 1.00 89.25 104 LYS A O 1
ATOM 826 N N . GLU A 1 105 ? -3.657 1.143 -0.943 1.00 88.88 105 GLU A N 1
ATOM 827 C CA . GLU A 1 105 ? -2.237 1.406 -0.709 1.00 88.88 105 GLU A CA 1
ATOM 828 C C . GLU A 1 105 ? -1.498 0.067 -0.533 1.00 88.88 105 GLU A C 1
ATOM 830 O O . GLU A 1 105 ? -1.744 -0.631 0.457 1.00 88.88 105 GLU A O 1
ATOM 835 N N . PRO A 1 106 ? -0.642 -0.343 -1.486 1.00 87.00 106 PRO A N 1
ATOM 836 C CA . PRO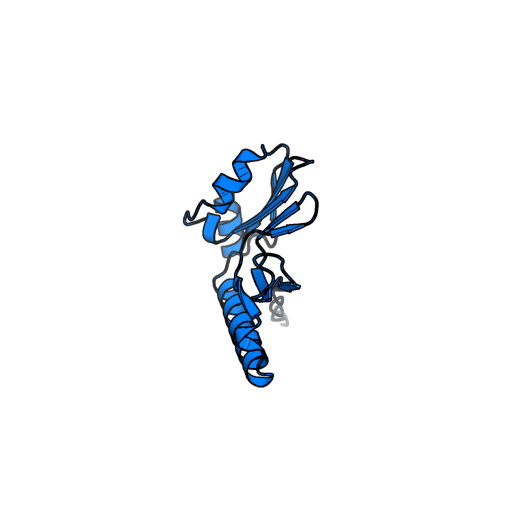 A 1 106 ? 0.178 -1.539 -1.340 1.00 87.00 106 PRO A CA 1
ATOM 837 C C . PRO A 1 106 ? 1.322 -1.312 -0.342 1.00 87.00 106 PRO A C 1
ATOM 839 O O . PRO A 1 106 ? 1.689 -0.174 -0.045 1.00 87.00 106 PRO A O 1
ATOM 842 N N . ASP A 1 107 ? 1.947 -2.389 0.140 1.00 85.19 107 ASP A N 1
ATOM 843 C CA . ASP A 1 107 ? 3.150 -2.261 0.971 1.00 85.19 107 ASP A CA 1
ATOM 844 C C . ASP A 1 107 ? 4.314 -1.690 0.126 1.00 85.19 107 ASP A C 1
ATOM 846 O O . ASP A 1 107 ? 4.933 -0.701 0.520 1.00 85.19 107 ASP A O 1
ATOM 850 N N . CYS A 1 108 ? 4.534 -2.213 -1.087 1.00 86.81 108 CYS A N 1
ATOM 851 C CA . CYS A 1 108 ? 5.341 -1.567 -2.130 1.00 86.81 108 CYS A CA 1
ATOM 852 C C . CYS A 1 108 ? 4.893 -1.967 -3.547 1.00 86.81 108 CYS A C 1
ATOM 854 O O . CYS A 1 108 ? 4.275 -3.016 -3.752 1.00 86.81 108 CYS A O 1
ATOM 856 N N . CYS A 1 109 ? 5.177 -1.119 -4.539 1.00 88.88 109 CYS A N 1
ATOM 857 C CA . CYS A 1 109 ? 4.837 -1.381 -5.935 1.00 88.88 109 CYS A CA 1
ATOM 858 C C . CYS A 1 109 ? 5.815 -0.754 -6.934 1.00 88.88 109 CYS A C 1
ATOM 860 O O . CYS A 1 109 ? 6.544 0.189 -6.613 1.00 88.88 109 CYS A O 1
ATOM 862 N N . TRP A 1 110 ? 5.791 -1.281 -8.161 1.00 89.50 110 TRP A N 1
ATOM 863 C CA . TRP A 1 110 ? 6.593 -0.822 -9.290 1.00 89.50 110 TRP A CA 1
ATOM 864 C C . TRP A 1 110 ? 5.748 -0.744 -10.562 1.00 89.50 110 TRP A C 1
ATOM 866 O O . TRP A 1 110 ? 4.784 -1.497 -10.750 1.00 89.50 110 TRP A O 1
ATOM 876 N N . ALA A 1 111 ? 6.150 0.151 -11.456 1.00 89.50 111 ALA A N 1
ATOM 877 C CA . ALA A 1 111 ? 5.583 0.283 -12.792 1.00 89.50 111 ALA A CA 1
ATOM 878 C C . ALA A 1 111 ? 6.695 0.464 -13.832 1.00 89.50 111 ALA A C 1
ATOM 880 O O . ALA A 1 111 ? 7.762 0.982 -13.487 1.00 89.50 111 ALA A O 1
ATOM 881 N N . PRO A 1 112 ? 6.460 0.108 -15.105 1.00 88.31 112 PRO A N 1
ATOM 882 C CA . PRO A 1 112 ? 7.361 0.478 -16.182 1.00 88.31 112 PRO A CA 1
ATOM 883 C C . PRO A 1 112 ? 7.476 2.002 -16.262 1.00 88.31 112 PRO A C 1
ATOM 885 O O . PRO A 1 112 ? 6.472 2.713 -16.176 1.00 88.31 112 PRO A O 1
ATOM 888 N N . ALA A 1 113 ? 8.680 2.515 -16.492 1.00 85.94 113 ALA A N 1
ATOM 889 C CA . ALA A 1 113 ? 8.938 3.946 -16.641 1.00 85.94 113 ALA A CA 1
ATOM 890 C C . ALA A 1 113 ? 8.098 4.571 -17.774 1.00 85.94 113 ALA A C 1
ATOM 892 O O . ALA A 1 113 ? 7.720 5.739 -17.697 1.00 85.94 113 ALA A O 1
ATOM 893 N N . SER A 1 114 ? 7.757 3.777 -18.793 1.00 83.31 114 SER A N 1
ATOM 894 C CA . SER A 1 114 ? 6.917 4.161 -19.932 1.00 83.31 114 SER A CA 1
ATOM 895 C C . SER A 1 114 ? 5.409 4.160 -19.645 1.00 83.31 114 SER A C 1
ATOM 897 O O . SER A 1 114 ? 4.652 4.757 -20.407 1.00 83.31 114 SER A O 1
ATOM 899 N N . ALA A 1 115 ? 4.950 3.509 -18.571 1.00 73.44 115 ALA A N 1
ATOM 900 C CA . ALA A 1 115 ? 3.529 3.251 -18.319 1.00 73.44 115 ALA A CA 1
ATOM 901 C C . ALA A 1 115 ? 2.874 4.233 -17.327 1.00 73.44 115 ALA A C 1
ATOM 903 O O . ALA A 1 115 ? 1.703 4.072 -16.971 1.00 73.44 115 ALA A O 1
ATOM 904 N N . GLY A 1 116 ? 3.603 5.251 -16.862 1.00 68.81 116 GLY A N 1
ATOM 905 C CA . GLY A 1 116 ? 3.098 6.195 -15.865 1.00 68.81 116 GLY A CA 1
ATOM 906 C C . GLY A 1 116 ? 2.789 5.504 -14.531 1.00 68.81 116 GLY A C 1
ATOM 907 O O . GLY A 1 116 ? 3.682 4.936 -13.910 1.00 68.81 116 GLY A O 1
ATOM 908 N N . THR A 1 117 ? 1.534 5.575 -14.075 1.00 64.12 117 THR A N 1
ATOM 909 C CA . THR A 1 117 ? 1.056 4.970 -12.812 1.00 64.12 117 THR A CA 1
ATOM 910 C C . THR A 1 117 ? 0.370 3.612 -12.996 1.00 64.12 117 THR A C 1
ATOM 912 O O . THR A 1 117 ? -0.157 3.059 -12.030 1.00 64.12 117 THR A O 1
ATOM 915 N N . ASN A 1 118 ? 0.369 3.053 -14.211 1.00 70.81 118 ASN A N 1
ATOM 916 C CA . ASN A 1 118 ? -0.166 1.714 -14.450 1.00 70.81 118 ASN A CA 1
ATOM 917 C C . ASN A 1 118 ? 0.794 0.667 -13.880 1.00 70.81 118 ASN A C 1
ATOM 919 O O . ASN A 1 118 ? 1.807 0.325 -14.492 1.00 70.81 118 ASN A O 1
ATOM 923 N N . LEU A 1 119 ? 0.472 0.184 -12.683 1.00 68.38 119 LEU A N 1
ATOM 924 C CA . LEU A 1 119 ? 1.279 -0.804 -11.988 1.00 68.38 119 LEU A CA 1
ATOM 925 C C . LEU A 1 119 ? 1.336 -2.133 -12.730 1.00 68.38 119 LEU A C 1
ATOM 927 O O . LEU A 1 119 ? 0.319 -2.639 -13.204 1.00 68.38 119 LEU A O 1
ATOM 931 N N . THR A 1 120 ? 2.513 -2.748 -12.714 1.00 75.12 120 THR A N 1
ATOM 932 C CA . THR A 1 120 ? 2.717 -4.118 -13.203 1.00 75.12 120 THR A CA 1
ATOM 933 C C . THR A 1 120 ? 3.113 -5.081 -12.094 1.00 75.12 120 THR A C 1
ATOM 935 O O . THR A 1 120 ? 2.949 -6.288 -12.262 1.00 75.12 120 THR A O 1
ATOM 938 N N . PHE A 1 121 ? 3.594 -4.579 -10.951 1.00 78.06 121 PHE A N 1
ATOM 939 C CA . PHE A 1 121 ? 4.026 -5.418 -9.839 1.00 78.06 121 PHE A CA 1
ATOM 940 C C . PHE A 1 121 ? 3.693 -4.784 -8.483 1.00 78.06 121 PHE A C 1
ATOM 942 O O . PHE A 1 121 ? 3.992 -3.615 -8.231 1.00 78.06 121 PHE A O 1
ATOM 949 N N . VAL A 1 122 ? 3.062 -5.570 -7.610 1.00 81.94 122 VAL A N 1
ATOM 950 C CA . VAL A 1 122 ? 2.617 -5.174 -6.267 1.00 81.94 122 VAL A CA 1
ATOM 951 C C . VAL A 1 122 ? 3.062 -6.231 -5.270 1.00 81.94 122 VAL A C 1
ATOM 953 O O . VAL A 1 122 ? 2.915 -7.426 -5.525 1.00 81.94 122 VAL A O 1
ATOM 956 N N . VAL A 1 123 ? 3.557 -5.788 -4.119 1.00 80.19 123 VAL A N 1
ATOM 957 C CA . VAL A 1 123 ? 3.973 -6.650 -3.014 1.00 80.19 123 VAL A CA 1
ATOM 958 C C . VAL A 1 123 ? 3.183 -6.306 -1.759 1.00 80.19 123 VAL A C 1
ATOM 960 O O . VAL A 1 123 ? 2.944 -5.143 -1.436 1.00 80.19 123 VAL A O 1
ATOM 963 N N . GLU A 1 124 ? 2.794 -7.360 -1.048 1.00 81.94 124 GLU A N 1
ATOM 964 C CA . GLU A 1 124 ? 2.124 -7.321 0.247 1.00 81.94 124 GLU A CA 1
ATOM 965 C C . GLU A 1 124 ? 2.920 -8.196 1.213 1.00 81.94 124 GLU A C 1
ATOM 967 O O . GLU A 1 124 ? 3.060 -9.405 1.014 1.00 81.94 124 GLU A O 1
ATOM 972 N N . ILE A 1 125 ? 3.454 -7.594 2.267 1.00 76.69 125 ILE A N 1
ATOM 973 C CA . ILE A 1 125 ? 4.246 -8.278 3.279 1.00 76.69 125 ILE A CA 1
ATOM 974 C C . ILE A 1 125 ? 3.329 -8.658 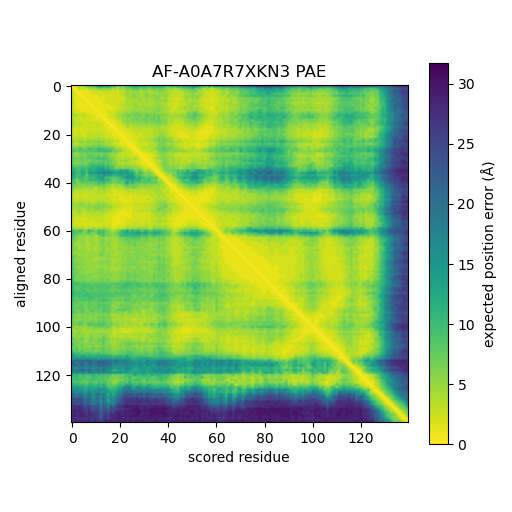4.438 1.00 76.69 125 ILE A C 1
ATOM 976 O O . ILE A 1 125 ? 2.829 -7.821 5.194 1.00 76.69 125 ILE A O 1
ATOM 980 N N . GLY A 1 126 ? 3.132 -9.963 4.609 1.00 68.81 126 GLY A N 1
ATOM 981 C CA . GLY A 1 126 ? 2.491 -10.530 5.788 1.00 68.81 126 GLY A CA 1
ATOM 982 C C . GLY A 1 126 ? 3.524 -10.862 6.861 1.00 68.81 126 GLY A C 1
ATOM 983 O O . GLY A 1 126 ? 4.456 -11.627 6.616 1.00 68.81 126 GLY A O 1
ATOM 984 N N . ARG A 1 127 ? 3.349 -10.354 8.086 1.00 64.12 127 ARG A N 1
ATOM 985 C CA . ARG A 1 127 ? 4.074 -10.896 9.245 1.00 64.12 127 ARG A CA 1
ATOM 986 C C . ARG A 1 127 ? 3.287 -12.049 9.845 1.00 64.12 127 ARG A C 1
ATOM 988 O O . ARG A 1 127 ? 2.186 -11.860 10.348 1.00 64.12 127 ARG A O 1
ATOM 995 N N . ARG A 1 128 ? 3.909 -13.225 9.892 1.00 57.69 128 ARG A N 1
ATOM 996 C CA . ARG A 1 128 ? 3.488 -14.326 10.762 1.00 57.69 128 ARG A CA 1
ATOM 997 C C . ARG A 1 128 ? 4.382 -14.292 12.001 1.00 57.69 128 ARG A C 1
ATOM 999 O O . ARG A 1 128 ? 5.596 -14.434 11.874 1.00 57.69 128 ARG A O 1
ATOM 1006 N N . GLN A 1 129 ? 3.832 -14.057 13.192 1.00 51.66 129 GLN A N 1
ATOM 1007 C CA . GLN A 1 129 ? 4.608 -14.286 14.416 1.00 51.66 129 GLN A CA 1
ATOM 1008 C C . GLN A 1 129 ? 4.773 -15.798 14.602 1.00 51.66 129 GLN A C 1
ATOM 1010 O O . GLN A 1 129 ? 3.793 -16.545 14.559 1.00 51.66 129 GLN A O 1
ATOM 1015 N N . ARG A 1 130 ? 6.012 -16.261 14.801 1.00 44.66 130 ARG A N 1
ATOM 1016 C CA . ARG A 1 130 ? 6.237 -17.575 15.411 1.00 44.66 130 ARG A CA 1
ATOM 1017 C C . ARG A 1 130 ? 5.733 -17.478 16.848 1.00 44.66 130 ARG A C 1
ATOM 1019 O O . ARG A 1 130 ? 6.157 -16.576 17.566 1.00 44.66 130 ARG A O 1
ATOM 1026 N N . LYS A 1 131 ? 4.851 -18.394 17.257 1.00 41.44 131 LYS A N 1
ATOM 1027 C CA . LYS A 1 131 ? 4.648 -18.643 18.685 1.00 41.44 131 LYS A CA 1
ATOM 1028 C C . LYS A 1 131 ? 6.016 -19.007 19.257 1.00 41.44 131 LYS A C 1
ATOM 1030 O O . LYS A 1 131 ? 6.694 -19.868 18.690 1.00 41.44 131 LYS A O 1
ATOM 1035 N N . SER A 1 132 ? 6.440 -18.322 20.312 1.00 44.44 132 SER A N 1
ATOM 1036 C CA . SER A 1 132 ? 7.534 -18.805 21.150 1.00 44.44 132 SER A CA 1
ATOM 1037 C C . SER A 1 132 ? 7.212 -20.259 21.511 1.00 44.44 132 SER A C 1
ATOM 1039 O O . SER A 1 132 ? 6.051 -20.528 21.828 1.00 44.44 132 SER A O 1
ATOM 1041 N N . PRO A 1 133 ? 8.152 -21.213 21.417 1.00 43.03 133 PRO A N 1
ATOM 1042 C CA . PRO A 1 133 ? 7.924 -22.504 22.039 1.00 43.03 133 PRO A CA 1
ATOM 1043 C C . PRO A 1 133 ? 7.707 -22.227 23.526 1.00 43.03 133 PRO A C 1
ATOM 1045 O O . PRO A 1 133 ? 8.577 -21.645 24.176 1.00 43.03 133 PRO A O 1
ATOM 1048 N N . ASP A 1 134 ? 6.521 -22.563 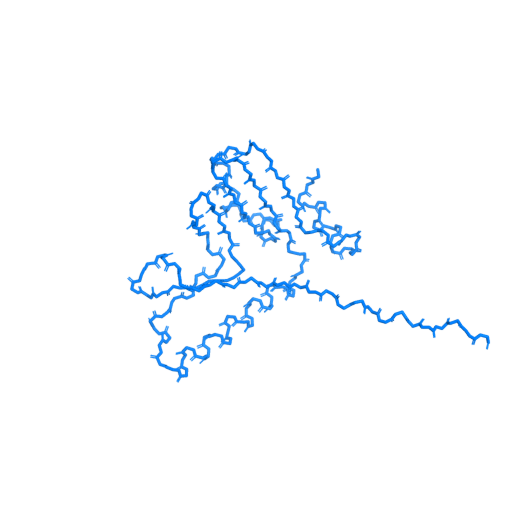24.032 1.00 47.09 134 ASP A N 1
ATOM 1049 C CA . ASP A 1 134 ? 6.285 -22.613 25.466 1.00 47.09 134 ASP A CA 1
ATOM 1050 C C . ASP A 1 134 ? 7.357 -23.551 26.025 1.00 47.09 134 ASP A C 1
ATOM 1052 O O . ASP A 1 134 ? 7.392 -24.740 25.698 1.00 47.09 134 ASP A O 1
ATOM 1056 N N . TYR A 1 135 ? 8.306 -22.995 26.779 1.00 43.19 135 TYR A N 1
ATOM 1057 C CA . TYR A 1 135 ? 9.247 -23.806 27.528 1.00 43.19 135 TYR A CA 1
ATOM 1058 C C . TYR A 1 135 ? 8.411 -24.664 28.476 1.00 43.19 135 TYR A C 1
ATOM 1060 O O . TYR A 1 135 ? 7.839 -24.164 29.444 1.00 43.19 135 TYR A O 1
ATOM 1068 N N . LEU A 1 136 ? 8.330 -25.958 28.170 1.00 46.66 136 LEU A N 1
ATOM 1069 C CA . LEU A 1 136 ? 7.958 -26.993 29.120 1.00 46.66 136 LEU A CA 1
ATOM 1070 C C . LEU A 1 136 ? 9.001 -26.967 30.241 1.00 46.66 136 LEU A C 1
ATOM 1072 O O . LEU A 1 136 ? 10.026 -27.633 30.163 1.00 46.66 136 LEU A O 1
ATOM 1076 N N . MET A 1 137 ? 8.752 -26.157 31.263 1.00 43.72 137 MET A N 1
ATOM 1077 C CA . MET A 1 137 ? 9.370 -26.289 32.577 1.00 43.72 137 MET A CA 1
ATOM 1078 C C . MET A 1 137 ? 8.236 -26.464 33.578 1.00 43.72 137 MET A C 1
ATOM 1080 O O . MET A 1 137 ? 7.908 -25.560 34.333 1.00 43.72 137 MET A O 1
ATOM 1084 N N . ASN A 1 138 ? 7.600 -27.630 33.500 1.00 42.28 138 ASN A N 1
ATOM 1085 C CA . ASN A 1 138 ? 6.909 -28.268 34.610 1.00 42.28 138 ASN A CA 1
ATOM 1086 C C . ASN A 1 138 ? 7.199 -29.763 34.481 1.00 42.28 138 ASN A C 1
ATOM 1088 O O . ASN A 1 138 ? 6.680 -30.433 33.590 1.00 42.28 138 ASN A O 1
ATOM 1092 N N . GLY A 1 139 ? 8.091 -30.234 35.338 1.00 37.91 139 GLY A N 1
ATOM 1093 C CA . GLY A 1 139 ? 8.548 -31.610 35.431 1.00 37.91 139 GLY A CA 1
ATOM 1094 C C . GLY A 1 139 ? 9.448 -31.713 36.652 1.00 37.91 139 GLY A C 1
ATOM 1095 O O . GLY A 1 139 ? 10.658 -31.635 36.492 1.00 37.91 139 GLY A O 1
ATOM 1096 N N . GLU A 1 140 ? 8.778 -31.724 37.808 1.00 41.28 140 GLU A N 1
ATOM 1097 C CA . GLU A 1 140 ? 9.143 -32.289 39.126 1.00 41.28 140 GLU A CA 1
ATOM 1098 C C . GLU A 1 140 ? 10.596 -32.193 39.623 1.00 41.28 140 GLU A C 1
ATOM 1100 O O . GLU A 1 140 ? 11.507 -32.820 39.041 1.00 41.28 140 GLU A O 1
#

Sequence (140 aa):
MSLEFLHQALLKSQTQDQYLIFTSVPTGQFAKLSDDWSSVSKYCRFTFNAETGILIAKVIPSPAHELAIRSFDFLVSLELHAVNVYSEMRPLGSSTVTVGQWKKEPDCCWAPASAGTNLTFVVEIGRRQRKSPDYLMNGE

Secondary structure (DSSP, 8-state):
--HHHHHHHHHTTS----EEEE-S--HHHHHHHHS---TTGGGEEEEEETTTTEEEEEE---HHHHHHHHHHHHHHHHHHHHTT-GGGEEE-TT--EEETTEEE--SEEEEETTSTT--SEEE--PPPPPPPP-------

Foldseek 3Di:
DDLVVLLVCVLVVVDPDQKDKDWPAAPVVVVVLVPDPPPRSVQWKWKAFNVGRIIMIGGRNDVVLVVVLVVVVVVVLVVCVVVVCNLQKDKPAQDWDDDPRMITGARTFMDGPVPPPPTDDTDHDDDDDDDDPPPPPDDD

Solvent-accessible surface area (backbone atoms only — not comparable to full-atom values): 8258 Å² total; per-residue (Å²): 138,56,71,68,58,48,38,52,33,38,63,69,67,73,42,87,76,41,72,48,82,46,71,74,46,59,71,76,51,55,59,58,55,74,70,38,76,49,93,63,46,71,36,44,36,51,35,36,29,66,83,71,12,38,35,37,38,39,51,54,63,47,71,67,57,59,48,50,48,53,54,50,52,51,52,52,51,52,52,30,50,76,71,72,45,40,87,50,45,37,84,51,44,48,52,76,43,77,59,89,61,33,37,33,35,45,65,31,30,31,17,41,58,89,49,66,84,54,68,76,46,78,45,79,85,80,86,78,82,76,78,73,78,78,77,86,82,82,80,133

Radius of gyration: 18.37 Å; Cα contacts (8 Å, |Δi|>4): 192; chains: 1; bounding box: 43×45×59 Å

pLDDT: mean 81.56, std 13.97, range [37.91, 96.81]

Organism: NCBI:txid1220207

Mean predicted aligned error: 8.67 Å

Nearest PDB structures (foldseek):
  3ot2-assembly1_B  TM=7.291E-01  e=1.166E+00  Trichormus variabilis ATCC 29413
  7bpl-assembly1_A  TM=3.470E-01  e=1.320E+00  synthetic construct